Protein AF-A0A6J4QEH7-F1 (afdb_monomer)

Radius of gyration: 19.36 Å; Cα contacts (8 Å, |Δi|>4): 249; chains: 1; bounding box: 68×31×46 Å

Organism: NCBI:txid349277

Nearest PDB structures (foldseek):
  8q30-assembly1_C  TM=4.191E-01  e=1.060E-02  Sulfolobus acidocaldarius
  2vqu-assembly2_B  TM=5.619E-01  e=2.535E-01  Bacteroides thetaiotaomicron
  2vmf-assembly2_B  TM=5.421E-01  e=4.469E-01  Bacteroides thetaiotaomicron VPI-5482
  6fjy-assembly1_A  TM=5.248E-01  e=2.742E+00  Acinetobacter baumannii

pLDDT: mean 84.48, std 19.33, range [35.94, 98.12]

Foldseek 3Di:
DDDDDDDDDPDPPVPPPPVPQDKDWDWDQPDVFTKIKIFHQHPAKKWFAWKAKQPPTDPCPTAGQGDIAGHGDMDMETEDCNGDPNYSYNHRRFPVPVAFSIFMWIQMPVGIDTDGD

Structure (mmCIF, N/CA/C/O backbone):
data_AF-A0A6J4QEH7-F1
#
_entry.id   AF-A0A6J4QEH7-F1
#
loop_
_atom_site.group_PDB
_atom_site.id
_atom_site.type_symbol
_atom_site.label_atom_id
_atom_site.label_alt_id
_atom_site.label_comp_id
_atom_site.label_asym_id
_atom_site.label_entity_id
_atom_site.label_seq_id
_atom_site.pdbx_PDB_ins_code
_atom_site.Cartn_x
_atom_site.Cartn_y
_atom_site.Cartn_z
_atom_site.occupancy
_atom_site.B_iso_or_equiv
_atom_site.auth_seq_id
_atom_site.auth_comp_id
_atom_site.auth_asym_id
_atom_site.auth_atom_id
_atom_site.pdbx_PDB_model_num
ATOM 1 N N . MET A 1 1 ? -54.289 4.021 -31.564 1.00 37.75 1 MET A N 1
ATOM 2 C CA . MET A 1 1 ? -52.82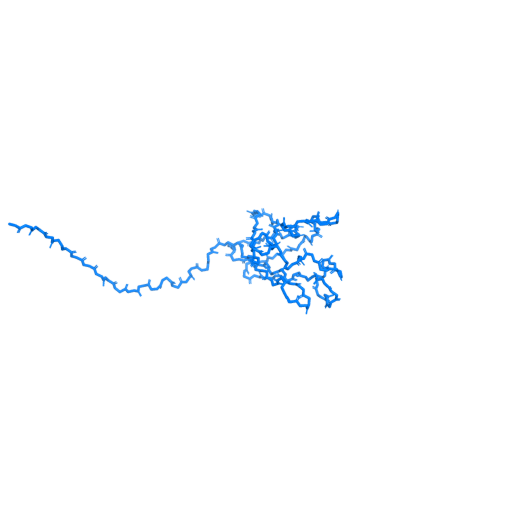2 3.926 -31.699 1.00 37.75 1 MET A CA 1
ATOM 3 C C . MET A 1 1 ? -52.185 4.554 -30.469 1.00 37.75 1 MET A C 1
ATOM 5 O O . MET A 1 1 ? -52.538 5.677 -30.158 1.00 37.75 1 MET A O 1
ATOM 9 N N . LEU A 1 2 ? -51.320 3.774 -29.811 1.00 41.72 2 LEU A N 1
ATOM 10 C CA . LEU A 1 2 ? -50.258 4.107 -28.845 1.00 41.72 2 LEU A CA 1
ATOM 11 C C . LEU A 1 2 ? -50.535 4.997 -27.611 1.00 41.72 2 LEU A C 1
ATOM 13 O O . LEU A 1 2 ? -50.874 6.169 -27.704 1.00 41.72 2 LEU A O 1
ATOM 17 N N . ALA A 1 3 ? -50.250 4.406 -26.447 1.00 39.44 3 ALA A N 1
ATOM 18 C CA . ALA A 1 3 ? -50.010 5.050 -25.157 1.00 39.44 3 ALA A CA 1
ATOM 19 C C . ALA A 1 3 ? -48.56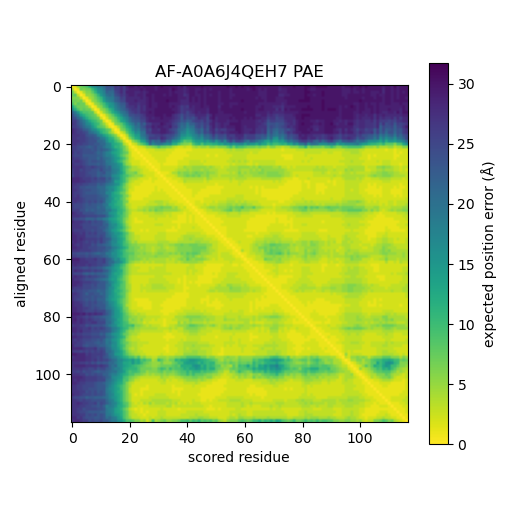6 5.592 -25.037 1.00 39.44 3 ALA A C 1
ATOM 21 O O . ALA A 1 3 ? -47.701 5.123 -25.770 1.00 39.44 3 ALA A O 1
ATOM 22 N N . LEU A 1 4 ? -48.326 6.510 -24.083 1.00 41.50 4 LEU A N 1
ATOM 23 C CA . LEU A 1 4 ? -47.217 6.571 -23.091 1.00 41.50 4 LEU A CA 1
ATOM 24 C C . LEU A 1 4 ? -47.404 7.880 -22.268 1.00 41.50 4 LEU A C 1
ATOM 26 O O . LEU A 1 4 ? -47.425 8.959 -22.846 1.00 41.50 4 LEU A O 1
ATOM 30 N N . ALA A 1 5 ? -47.818 7.849 -20.990 1.00 42.31 5 ALA A N 1
ATOM 31 C CA . ALA A 1 5 ? -47.003 7.664 -19.767 1.00 42.31 5 ALA A CA 1
ATOM 32 C C . ALA A 1 5 ? -45.923 8.769 -19.600 1.00 42.31 5 ALA A C 1
ATOM 34 O O . ALA A 1 5 ? -45.034 8.868 -20.431 1.00 42.31 5 ALA A O 1
ATOM 35 N N . LEU A 1 6 ? -46.059 9.747 -18.688 1.00 39.88 6 LEU A N 1
ATOM 36 C CA . LEU A 1 6 ? -45.865 9.753 -17.216 1.00 39.88 6 LEU A CA 1
ATOM 37 C C . LEU A 1 6 ? -44.502 10.361 -16.791 1.00 39.88 6 LEU A C 1
ATOM 39 O O . LEU A 1 6 ? -43.446 9.817 -17.078 1.00 39.88 6 LEU A O 1
ATOM 43 N N . THR A 1 7 ? -44.603 11.439 -16.000 1.00 43.81 7 THR A N 1
ATOM 44 C CA . THR A 1 7 ? -43.843 11.765 -14.768 1.00 43.81 7 THR A CA 1
ATOM 45 C C . THR A 1 7 ? -42.321 11.983 -14.747 1.00 43.81 7 THR A C 1
ATOM 47 O O . THR A 1 7 ? -41.530 11.096 -15.034 1.00 43.81 7 THR A O 1
ATOM 50 N N . SER A 1 8 ? -41.992 13.110 -14.099 1.00 46.81 8 SER A N 1
ATOM 51 C CA . SER A 1 8 ? -40.948 13.295 -13.075 1.00 46.81 8 SER A CA 1
ATOM 52 C C . SER A 1 8 ? -39.484 13.414 -13.499 1.00 46.81 8 SER A C 1
ATOM 54 O O . SER A 1 8 ? -38.844 12.470 -13.940 1.00 46.81 8 SER A O 1
ATOM 56 N N . GLY A 1 9 ? -38.912 14.569 -13.158 1.00 40.75 9 GLY A N 1
ATOM 57 C CA . GLY A 1 9 ? -37.474 14.798 -13.066 1.00 40.75 9 GLY A CA 1
ATOM 58 C C . GLY A 1 9 ? -37.184 15.858 -12.011 1.00 40.75 9 GLY A C 1
ATOM 59 O O . GLY A 1 9 ? -36.870 16.994 -12.343 1.00 40.75 9 GLY A O 1
ATOM 60 N N . MET A 1 10 ? -37.382 15.494 -10.740 1.00 42.12 10 MET A N 1
ATOM 61 C CA . MET A 1 10 ? -36.990 16.274 -9.564 1.00 42.12 10 MET A CA 1
ATOM 62 C C . MET A 1 10 ? -35.503 16.637 -9.616 1.00 42.12 10 MET A C 1
ATOM 64 O O . MET A 1 10 ? -34.702 15.925 -10.219 1.00 42.12 10 MET A O 1
ATOM 68 N N . GLY A 1 11 ? -35.172 17.748 -8.951 1.00 38.16 11 GLY A N 1
ATOM 69 C CA . GLY A 1 11 ? -33.838 18.321 -8.852 1.00 38.16 11 GLY A CA 1
ATOM 70 C C . GLY A 1 11 ? -32.735 17.279 -8.726 1.00 38.16 11 GLY A C 1
ATOM 71 O O . GLY A 1 11 ? -32.819 16.352 -7.919 1.00 38.16 11 GLY A O 1
ATOM 72 N N . GLY A 1 12 ? -31.689 17.480 -9.527 1.00 35.94 12 GLY A N 1
ATOM 73 C CA . GLY A 1 12 ? -30.423 16.784 -9.401 1.00 35.94 12 GLY A CA 1
ATOM 74 C C . GLY A 1 12 ? -29.825 17.082 -8.036 1.00 35.94 12 GLY A C 1
ATOM 75 O O . GLY A 1 12 ? -29.010 17.987 -7.875 1.00 35.94 12 GLY A O 1
ATOM 76 N N . ILE A 1 13 ? -30.237 16.301 -7.043 1.00 42.53 13 ILE A N 1
ATOM 77 C CA . ILE A 1 13 ? -29.464 16.062 -5.842 1.00 42.53 13 ILE A CA 1
ATOM 78 C C . ILE A 1 13 ? -28.248 15.319 -6.377 1.00 42.53 13 ILE A C 1
ATOM 80 O O . ILE A 1 13 ? -28.243 14.095 -6.462 1.00 42.53 13 ILE A O 1
ATOM 84 N N . SER A 1 14 ? -27.239 16.067 -6.829 1.00 46.81 14 SER A N 1
ATOM 85 C CA . SER A 1 14 ? -25.893 15.531 -6.922 1.00 46.81 14 SER A CA 1
ATOM 86 C C . SER A 1 14 ? -25.674 14.926 -5.544 1.00 46.81 14 SER A C 1
ATOM 88 O O . SER A 1 14 ? -25.724 15.689 -4.568 1.00 46.81 14 SER A O 1
ATO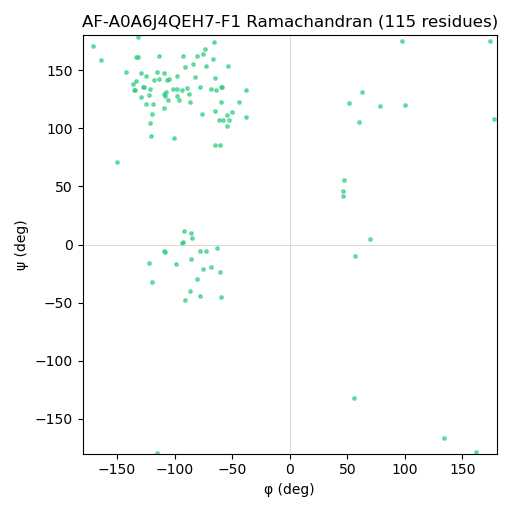M 90 N N . PRO A 1 15 ? -25.527 13.598 -5.395 1.00 44.31 15 PRO A N 1
ATOM 91 C CA . PRO A 1 15 ? -25.029 13.107 -4.139 1.00 44.31 15 PRO A CA 1
ATOM 92 C C . PRO A 1 15 ? -23.683 13.812 -4.012 1.00 44.31 15 PRO A C 1
ATOM 94 O O . PRO A 1 15 ? -22.739 13.509 -4.742 1.00 44.31 15 PRO A O 1
ATOM 97 N N . ARG A 1 16 ? -23.593 14.805 -3.111 1.00 46.31 16 ARG A N 1
ATOM 98 C CA . ARG A 1 16 ? -22.325 15.041 -2.428 1.00 46.31 16 ARG A CA 1
ATOM 99 C C . ARG A 1 16 ? -21.898 13.632 -2.067 1.00 46.31 16 ARG A C 1
ATOM 101 O O . ARG A 1 16 ? -22.747 12.942 -1.490 1.00 46.31 16 ARG A O 1
ATOM 108 N N . PRO A 1 17 ? -20.718 13.155 -2.486 1.00 45.31 17 PRO A N 1
ATOM 109 C CA . PRO A 1 17 ? -20.280 11.863 -2.028 1.00 45.31 17 PRO A CA 1
ATOM 110 C C . PRO A 1 17 ? -20.394 11.956 -0.512 1.00 45.31 17 PRO A C 1
ATOM 112 O O . PRO A 1 17 ? -19.665 12.712 0.124 1.00 45.31 17 PRO A O 1
ATOM 115 N N . ALA A 1 18 ? -21.392 11.283 0.062 1.00 46.88 18 ALA A N 1
ATOM 116 C CA . ALA A 1 18 ? -21.263 10.794 1.404 1.00 46.88 18 ALA A CA 1
ATOM 117 C C . ALA A 1 18 ? -19.983 9.990 1.264 1.00 46.88 18 ALA A C 1
ATOM 119 O O . ALA A 1 18 ? -20.005 8.992 0.541 1.00 46.88 18 ALA A O 1
ATOM 120 N N . GLU A 1 19 ? -18.860 10.554 1.729 1.00 51.00 19 GLU A N 1
ATOM 121 C CA . GLU A 1 19 ? -17.553 9.911 1.713 1.00 51.00 19 GLU A CA 1
ATOM 122 C C . GLU A 1 19 ? -17.831 8.458 2.026 1.00 51.00 19 GLU A C 1
ATOM 124 O O . GLU A 1 19 ? -18.363 8.173 3.102 1.00 51.00 19 GLU A O 1
ATOM 129 N N . ALA A 1 20 ? -17.671 7.582 1.031 1.00 53.53 20 ALA A N 1
ATOM 130 C CA . ALA A 1 20 ? -18.143 6.219 1.162 1.00 53.53 20 ALA A CA 1
ATOM 131 C C . ALA A 1 20 ? -17.495 5.678 2.434 1.00 53.53 20 ALA A C 1
ATOM 133 O O . ALA A 1 20 ? -16.265 5.601 2.506 1.00 53.53 20 ALA A O 1
ATOM 134 N N . ALA A 1 21 ? -18.304 5.436 3.471 1.00 70.56 21 ALA A N 1
ATOM 135 C CA . ALA A 1 21 ? -17.788 5.107 4.786 1.00 70.56 21 ALA A CA 1
ATOM 136 C C . ALA A 1 21 ? -16.994 3.806 4.635 1.00 70.56 21 ALA A C 1
ATOM 138 O O . ALA A 1 21 ? -17.563 2.751 4.363 1.00 70.56 21 ALA A O 1
ATOM 139 N N . GLY A 1 22 ? -15.666 3.890 4.697 1.00 86.62 22 GLY A N 1
ATOM 140 C CA . GLY A 1 22 ? -14.835 2.844 4.112 1.00 86.62 22 GLY A CA 1
ATOM 141 C C . GLY A 1 22 ? -13.348 3.156 4.133 1.00 86.62 22 GLY A C 1
ATOM 142 O O . GLY A 1 22 ? -12.914 4.223 4.556 1.00 86.62 22 GLY A O 1
ATOM 143 N N . VAL A 1 23 ? -12.541 2.193 3.701 1.00 93.50 23 VAL A N 1
ATOM 144 C CA . VAL A 1 23 ? -11.110 2.416 3.480 1.00 93.50 23 VAL A CA 1
ATOM 145 C C . VAL A 1 23 ? -10.917 2.718 2.007 1.00 93.50 23 VAL A C 1
ATOM 147 O O . VAL A 1 23 ? -11.306 1.910 1.166 1.00 93.50 23 VAL A O 1
ATOM 150 N N . ASN A 1 24 ? -10.306 3.857 1.708 1.00 95.19 24 ASN A N 1
ATOM 151 C CA . ASN A 1 24 ? -9.932 4.213 0.350 1.00 95.19 24 ASN A CA 1
ATOM 152 C C . ASN A 1 24 ? -8.452 3.885 0.131 1.00 95.19 24 ASN A C 1
ATOM 154 O O . ASN A 1 24 ? -7.610 4.182 0.983 1.00 95.19 24 ASN A O 1
ATOM 158 N N . VAL A 1 25 ? -8.137 3.248 -0.992 1.00 95.19 25 VAL A N 1
ATOM 159 C CA . VAL A 1 25 ? -6.763 2.957 -1.407 1.00 95.19 25 VAL A CA 1
ATOM 160 C C . VAL A 1 25 ? -6.555 3.604 -2.761 1.00 95.19 25 VAL A C 1
ATOM 162 O O . VAL A 1 25 ? -7.414 3.492 -3.626 1.00 95.19 25 VAL A O 1
ATOM 165 N N . SER A 1 26 ? -5.435 4.297 -2.921 1.00 95.25 26 SER A N 1
ATOM 166 C CA . SER A 1 26 ? -5.077 4.950 -4.177 1.00 95.25 26 SER A CA 1
ATOM 167 C C . SER A 1 26 ? -3.615 4.689 -4.501 1.00 95.25 26 SER A C 1
ATOM 169 O O . SER A 1 26 ? -2.758 4.852 -3.625 1.00 95.25 26 SER A O 1
ATOM 171 N N . VAL A 1 27 ? -3.321 4.300 -5.738 1.00 93.75 27 VAL A N 1
ATOM 172 C CA . VAL A 1 27 ? -1.955 4.026 -6.200 1.00 93.75 27 VAL A CA 1
ATOM 173 C C . VAL A 1 27 ? -1.475 5.023 -7.248 1.00 93.75 27 VAL A C 1
ATOM 175 O O . VAL A 1 27 ? -2.217 5.448 -8.126 1.00 93.75 27 VAL A O 1
ATOM 178 N N . ALA A 1 28 ? -0.196 5.380 -7.165 1.00 93.81 28 ALA A N 1
ATOM 179 C CA . ALA A 1 28 ? 0.534 6.081 -8.211 1.00 93.81 28 ALA A CA 1
ATOM 180 C C . ALA A 1 28 ? 1.721 5.205 -8.623 1.00 93.81 28 ALA A C 1
ATOM 182 O O . ALA A 1 28 ? 2.775 5.226 -7.990 1.00 93.81 28 ALA A O 1
ATOM 183 N N . CYS A 1 29 ? 1.507 4.393 -9.657 1.00 90.62 29 CYS A N 1
ATOM 184 C CA . CYS A 1 29 ? 2.458 3.363 -10.092 1.00 90.62 29 CYS A CA 1
ATOM 185 C C . CYS A 1 29 ? 3.591 3.933 -10.955 1.00 90.62 29 CYS A C 1
ATOM 187 O O . CYS A 1 29 ? 4.717 3.459 -10.917 1.00 90.62 29 CYS A O 1
ATOM 189 N N . LYS A 1 30 ? 3.298 5.016 -11.685 1.00 89.88 30 LYS A N 1
ATOM 190 C CA . LYS A 1 30 ? 4.239 5.682 -12.599 1.00 89.88 30 LYS A CA 1
ATOM 191 C C . LYS A 1 30 ? 5.009 6.839 -11.957 1.00 89.88 30 LYS A C 1
ATOM 193 O O . LYS A 1 30 ? 5.745 7.536 -12.651 1.00 89.88 30 LYS A O 1
ATOM 198 N N . SER A 1 31 ? 4.793 7.115 -10.670 1.00 90.44 31 SER A N 1
ATOM 199 C CA . SER A 1 31 ? 5.545 8.156 -9.965 1.00 90.44 31 SER A CA 1
ATOM 200 C C . SER A 1 31 ? 6.881 7.611 -9.464 1.00 90.44 31 SER A C 1
ATOM 202 O O . SER A 1 31 ? 7.008 6.419 -9.208 1.00 90.44 31 SER A O 1
ATOM 204 N N . ASN A 1 32 ? 7.862 8.494 -9.276 1.00 90.19 32 ASN A N 1
ATOM 205 C CA . ASN A 1 32 ? 9.105 8.173 -8.582 1.00 90.19 32 ASN A CA 1
ATOM 206 C C . ASN A 1 32 ? 9.246 9.092 -7.347 1.00 90.19 32 ASN A C 1
ATOM 208 O O . ASN A 1 32 ? 9.364 10.308 -7.520 1.00 90.19 32 ASN A O 1
ATOM 212 N N . PRO A 1 33 ? 9.161 8.560 -6.114 1.00 95.31 33 PRO A N 1
ATOM 213 C CA . PRO A 1 33 ? 8.838 7.169 -5.791 1.00 95.31 33 PRO A CA 1
ATOM 214 C C . PRO A 1 33 ? 7.397 6.789 -6.156 1.00 95.31 33 PRO A C 1
ATOM 216 O O . PRO A 1 33 ? 6.519 7.649 -6.277 1.00 95.31 33 PRO A O 1
ATOM 219 N N . GLU A 1 34 ? 7.146 5.492 -6.293 1.00 94.94 34 GLU A N 1
ATOM 220 C CA . GLU A 1 34 ? 5.807 4.910 -6.375 1.00 94.94 34 GLU A CA 1
ATOM 221 C C . GLU A 1 34 ? 5.073 5.134 -5.059 1.00 94.94 34 GLU A C 1
ATOM 223 O O . GLU A 1 34 ? 5.675 5.058 -3.983 1.00 94.94 34 GLU A O 1
ATOM 228 N N . LYS A 1 35 ? 3.763 5.387 -5.120 1.00 96.50 35 LYS A N 1
ATOM 229 C CA . LYS A 1 35 ? 2.983 5.715 -3.919 1.00 96.50 35 LYS A CA 1
ATOM 230 C C . LYS A 1 35 ? 1.768 4.826 -3.773 1.00 96.50 35 LYS A C 1
ATOM 232 O O . LYS A 1 35 ? 0.999 4.640 -4.708 1.00 96.50 35 LYS A O 1
ATOM 237 N N . THR A 1 36 ? 1.557 4.345 -2.553 1.00 96.94 36 THR A N 1
ATOM 238 C CA . THR A 1 36 ? 0.326 3.668 -2.133 1.00 96.94 36 THR A CA 1
ATOM 239 C C . THR A 1 36 ? -0.274 4.432 -0.971 1.00 96.94 36 THR A C 1
ATOM 241 O O . THR A 1 36 ? 0.232 4.368 0.152 1.00 96.94 36 THR A O 1
ATOM 244 N N . ARG A 1 37 ? -1.347 5.176 -1.230 1.00 97.31 37 ARG A N 1
ATOM 245 C CA . ARG A 1 37 ? -2.073 5.928 -0.210 1.00 97.31 37 ARG A CA 1
ATOM 246 C C . ARG A 1 37 ? -3.224 5.091 0.327 1.00 97.31 37 ARG A C 1
ATOM 248 O O . ARG A 1 37 ? -3.992 4.517 -0.435 1.00 97.31 37 ARG A O 1
ATOM 255 N N . VAL A 1 38 ? -3.347 5.042 1.646 1.00 97.12 38 VAL A N 1
ATOM 256 C CA . VAL A 1 38 ? -4.458 4.413 2.360 1.00 97.12 38 VAL A CA 1
ATOM 257 C C . VAL A 1 38 ? -5.100 5.462 3.241 1.00 97.12 38 VAL A C 1
ATOM 259 O O . VAL A 1 38 ? -4.421 6.123 4.025 1.00 97.12 38 VAL A O 1
ATOM 262 N N . GLU A 1 39 ? -6.408 5.594 3.133 1.00 96.75 39 GLU A N 1
ATOM 263 C CA . GLU A 1 39 ? -7.201 6.567 3.862 1.00 96.75 39 GLU A CA 1
ATOM 264 C C . GLU A 1 39 ? -8.343 5.876 4.596 1.00 96.75 39 GLU A C 1
ATOM 266 O O . GLU A 1 39 ? -9.005 4.978 4.072 1.00 96.75 39 GLU A O 1
ATOM 271 N N . ASN A 1 40 ? -8.539 6.271 5.849 1.00 95.81 40 ASN A N 1
ATOM 272 C CA . ASN A 1 40 ? -9.567 5.719 6.707 1.00 95.81 40 ASN A CA 1
ATOM 273 C C . ASN A 1 40 ? -10.785 6.648 6.775 1.00 95.81 40 ASN A C 1
ATOM 275 O O . ASN A 1 40 ? -10.878 7.480 7.676 1.00 95.81 40 ASN A O 1
ATOM 279 N N . ASN A 1 41 ? -11.751 6.429 5.889 1.00 93.00 41 ASN A N 1
ATOM 280 C CA . ASN A 1 41 ? -13.056 7.098 5.911 1.00 93.00 41 ASN A CA 1
ATOM 281 C C . ASN A 1 41 ? -14.100 6.294 6.707 1.00 93.00 41 ASN A C 1
ATOM 283 O O . ASN A 1 41 ? -15.294 6.568 6.634 1.00 93.00 41 ASN A O 1
ATOM 287 N N . THR A 1 42 ? -13.684 5.267 7.460 1.00 90.06 42 THR A N 1
ATOM 288 C CA . THR A 1 42 ? -14.598 4.529 8.340 1.00 90.06 42 THR A CA 1
ATOM 289 C C . THR A 1 42 ? -14.916 5.338 9.599 1.00 90.06 42 THR A C 1
ATOM 291 O O . THR A 1 42 ? -14.194 6.259 9.984 1.00 90.06 42 THR A O 1
ATOM 294 N N . ASN A 1 43 ? -15.972 4.939 10.308 1.00 90.00 43 ASN A N 1
ATOM 295 C CA . ASN A 1 43 ? -16.360 5.564 11.575 1.00 90.00 43 ASN A CA 1
ATOM 296 C C . ASN A 1 43 ? -15.424 5.220 12.752 1.00 90.00 43 ASN A C 1
ATOM 298 O O . ASN A 1 43 ? -15.600 5.760 13.842 1.00 90.00 43 ASN A O 1
ATOM 302 N N . GLY A 1 44 ? -14.442 4.331 12.561 1.00 91.00 44 GLY A N 1
ATOM 303 C CA . GLY A 1 44 ? -13.560 3.835 13.617 1.00 91.00 44 GLY A CA 1
ATOM 304 C C . GLY A 1 44 ? -12.083 3.874 13.238 1.00 91.00 44 GLY A C 1
ATOM 305 O O . GLY A 1 44 ? -11.702 4.261 12.139 1.00 91.00 44 GLY A O 1
ATOM 306 N N . ARG A 1 45 ? -11.217 3.462 14.167 1.00 95.75 45 ARG A N 1
ATOM 307 C CA . ARG A 1 45 ? -9.781 3.301 13.899 1.00 95.75 45 ARG A CA 1
ATOM 308 C C . ARG A 1 45 ? -9.533 2.003 13.133 1.00 95.75 45 ARG A C 1
ATOM 310 O O . ARG A 1 45 ? -10.011 0.948 13.545 1.00 95.75 45 ARG A O 1
ATOM 317 N N . ILE A 1 46 ? -8.692 2.057 12.106 1.00 97.00 46 ILE A N 1
ATOM 318 C CA . ILE A 1 46 ? -8.218 0.868 11.390 1.00 97.00 46 ILE A CA 1
ATOM 319 C C . ILE A 1 46 ? -6.719 0.658 11.603 1.00 97.00 46 ILE A C 1
ATOM 321 O O . ILE A 1 46 ? -5.983 1.561 12.000 1.00 97.00 46 ILE A O 1
ATOM 325 N N . THR A 1 47 ? -6.250 -0.555 11.326 1.00 97.81 47 THR A N 1
ATOM 326 C CA . THR A 1 47 ? -4.818 -0.861 11.223 1.00 97.81 47 THR A CA 1
ATOM 327 C C . THR A 1 47 ? -4.512 -1.361 9.823 1.00 97.81 47 THR A C 1
ATOM 329 O O . THR A 1 47 ? -5.059 -2.382 9.414 1.00 97.81 47 THR A O 1
ATOM 332 N N . VAL A 1 48 ? -3.627 -0.682 9.101 1.00 97.50 48 VAL A N 1
ATOM 333 C CA . VAL A 1 48 ? -3.031 -1.175 7.859 1.00 97.50 48 VAL A CA 1
ATOM 334 C C . VAL A 1 48 ? -1.977 -2.210 8.231 1.00 97.50 48 VAL A C 1
ATOM 336 O O . VAL A 1 48 ? -0.978 -1.888 8.864 1.00 97.50 48 VAL A O 1
ATOM 339 N N . LYS A 1 49 ? -2.219 -3.474 7.893 1.00 97.69 49 LYS A N 1
ATOM 340 C CA . LYS A 1 49 ? -1.367 -4.606 8.280 1.00 97.69 49 LYS A CA 1
ATOM 341 C C . LYS A 1 49 ? -0.294 -4.872 7.234 1.00 97.69 49 LYS A C 1
ATOM 343 O O . LYS A 1 49 ? 0.868 -5.057 7.591 1.00 97.69 49 LYS A O 1
ATOM 348 N N . LYS A 1 50 ? -0.691 -4.921 5.958 1.00 97.56 50 LYS A N 1
ATOM 349 C CA . LYS A 1 50 ? 0.194 -5.294 4.849 1.00 97.56 50 LYS A CA 1
ATOM 350 C C . LYS A 1 50 ? -0.080 -4.482 3.587 1.00 97.56 50 LYS A C 1
ATOM 352 O O . LYS A 1 50 ? -1.240 -4.158 3.330 1.00 97.56 50 LYS A O 1
ATOM 357 N N . VAL A 1 51 ? 0.965 -4.240 2.803 1.00 96.56 51 VAL A N 1
ATOM 358 C CA . VAL A 1 51 ? 0.922 -3.595 1.481 1.00 96.56 51 VAL A CA 1
ATOM 359 C C . VAL A 1 51 ? 1.774 -4.419 0.519 1.00 96.56 51 VAL A C 1
ATOM 361 O O . VAL A 1 51 ? 2.816 -4.925 0.920 1.00 96.56 51 VAL A O 1
ATOM 364 N N . GLY A 1 52 ? 1.336 -4.588 -0.721 1.00 95.75 52 GLY A N 1
ATOM 365 C CA . GLY A 1 52 ? 2.136 -5.211 -1.775 1.00 95.75 52 GLY A CA 1
ATOM 366 C C . GLY A 1 52 ? 1.463 -5.073 -3.132 1.00 95.75 52 GLY A C 1
ATOM 367 O O . GLY A 1 52 ? 0.304 -4.659 -3.205 1.00 95.75 52 GLY A O 1
ATOM 368 N N . SER A 1 53 ? 2.178 -5.436 -4.182 1.00 94.56 53 SER A N 1
ATOM 369 C CA . SER A 1 53 ? 1.704 -5.447 -5.559 1.00 94.56 53 SER A CA 1
ATOM 370 C C . SER A 1 53 ? 0.709 -6.586 -5.829 1.00 94.56 53 SER A C 1
ATOM 372 O O . SER A 1 53 ? 0.659 -7.610 -5.137 1.00 94.56 53 SER A O 1
ATOM 374 N N . ILE A 1 54 ? -0.166 -6.384 -6.818 1.00 93.56 54 ILE A N 1
ATOM 375 C CA . ILE A 1 54 ? -1.115 -7.406 -7.295 1.00 93.56 54 ILE A CA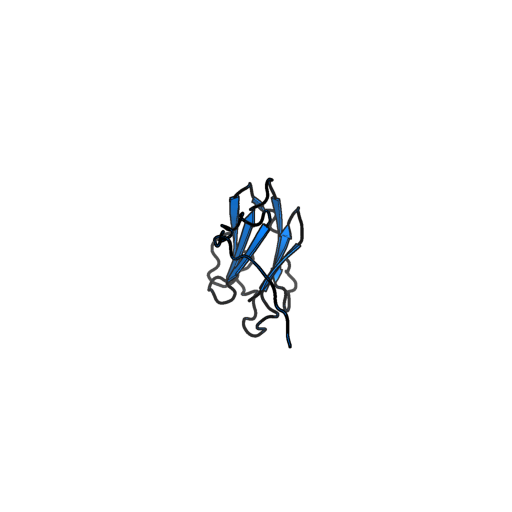 1
ATOM 376 C C . ILE A 1 54 ? -0.464 -8.287 -8.363 1.00 93.56 54 ILE A C 1
ATOM 378 O O . ILE A 1 54 ? -0.707 -9.495 -8.398 1.00 93.56 54 ILE A O 1
ATOM 382 N N . HIS A 1 55 ? 0.322 -7.675 -9.249 1.00 91.38 55 HIS A N 1
ATOM 383 C CA . HIS A 1 55 ? 0.985 -8.347 -10.355 1.00 91.38 55 HIS A CA 1
ATOM 384 C C . HIS A 1 55 ? 2.425 -8.673 -9.980 1.00 91.38 55 HIS A C 1
ATOM 386 O O . HIS A 1 55 ? 3.148 -7.786 -9.551 1.00 91.38 55 HIS A O 1
ATOM 392 N N . GLN A 1 56 ? 2.809 -9.941 -10.152 1.00 87.69 56 GLN A N 1
ATOM 393 C CA . GLN A 1 56 ? 4.176 -10.430 -9.935 1.00 87.69 56 GLN A CA 1
ATOM 394 C C . GLN A 1 56 ? 4.817 -9.953 -8.613 1.00 87.69 56 GLN A C 1
ATOM 396 O O . GLN A 1 56 ? 5.913 -9.390 -8.625 1.00 87.69 56 GLN A O 1
ATOM 401 N N . PRO A 1 57 ? 4.165 -10.201 -7.458 1.00 89.75 57 PRO A N 1
ATOM 402 C CA . PRO A 1 57 ? 4.737 -9.829 -6.175 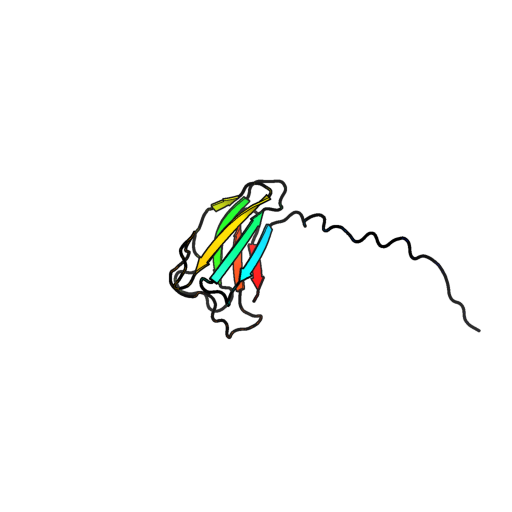1.00 89.75 57 PRO A CA 1
ATOM 403 C C . PRO A 1 57 ? 6.084 -10.512 -5.973 1.00 89.75 57 PRO A C 1
ATOM 405 O O . PRO A 1 57 ? 6.250 -11.710 -6.225 1.00 89.75 57 PRO A O 1
ATOM 408 N N . ARG A 1 58 ? 7.048 -9.737 -5.490 1.00 86.56 58 ARG A N 1
ATOM 409 C CA . ARG A 1 58 ? 8.398 -10.228 -5.211 1.00 86.56 58 ARG A CA 1
ATOM 410 C C . ARG A 1 58 ? 8.417 -11.109 -3.963 1.00 86.56 58 ARG A C 1
ATOM 412 O O . ARG A 1 58 ? 7.470 -11.144 -3.182 1.00 86.56 58 ARG A O 1
ATOM 419 N N . SER A 1 59 ? 9.528 -11.809 -3.730 1.00 89.56 59 SER A N 1
ATOM 420 C CA . SER A 1 59 ? 9.669 -12.743 -2.598 1.00 89.56 59 SER A CA 1
ATOM 421 C C . SER A 1 59 ? 9.511 -12.090 -1.217 1.00 89.56 59 SER A C 1
ATOM 423 O O . SER A 1 59 ? 9.164 -12.765 -0.250 1.00 89.56 59 SER A O 1
ATOM 425 N N . ASN A 1 60 ? 9.751 -10.782 -1.116 1.00 88.62 60 ASN A N 1
ATOM 426 C CA . ASN A 1 60 ? 9.576 -9.986 0.097 1.00 88.62 60 ASN A CA 1
ATOM 427 C C . ASN A 1 60 ? 8.193 -9.316 0.207 1.00 88.62 60 ASN A C 1
ATOM 429 O O . ASN A 1 60 ? 7.935 -8.616 1.190 1.00 88.62 60 ASN A O 1
ATOM 433 N N . GLU A 1 61 ? 7.296 -9.540 -0.756 1.00 92.38 61 GLU A N 1
ATOM 434 C CA . GLU A 1 61 ? 5.929 -9.032 -0.744 1.00 92.38 61 GLU A CA 1
ATOM 435 C C . GLU A 1 61 ? 4.923 -10.082 -0.242 1.00 92.38 61 GLU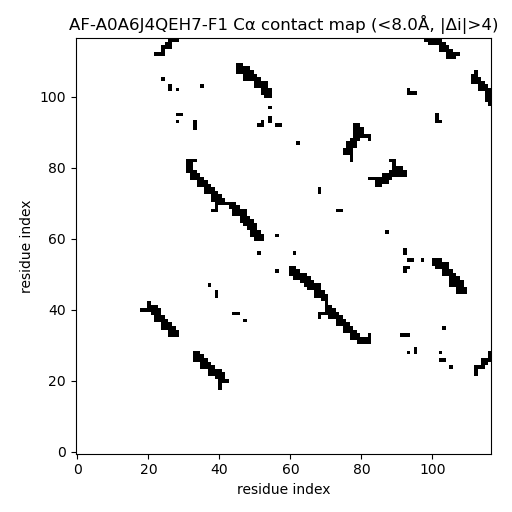 A C 1
ATOM 437 O O . GLU A 1 61 ? 5.053 -11.274 -0.522 1.00 92.38 61 GLU A O 1
ATOM 442 N N . PRO A 1 62 ? 3.870 -9.669 0.491 1.00 95.38 62 PRO A N 1
ATOM 443 C CA . PRO A 1 62 ? 3.554 -8.295 0.885 1.00 95.38 62 PRO A CA 1
ATOM 444 C C . PRO A 1 62 ? 4.336 -7.821 2.126 1.00 95.38 62 PRO A C 1
ATOM 446 O O . PRO A 1 62 ? 4.504 -8.555 3.105 1.00 95.38 62 PRO A O 1
ATOM 449 N N . PHE A 1 63 ? 4.699 -6.541 2.135 1.00 96.50 63 PHE A N 1
ATOM 450 C CA . PHE A 1 63 ? 5.378 -5.860 3.235 1.00 96.50 63 PHE A CA 1
ATOM 451 C C . PHE A 1 63 ? 4.465 -5.723 4.456 1.00 96.50 63 PHE A C 1
ATOM 453 O O . PHE A 1 63 ? 3.305 -5.317 4.346 1.00 96.50 63 PHE A O 1
ATOM 460 N N . ARG A 1 64 ? 4.982 -6.032 5.649 1.00 96.69 64 ARG A N 1
ATOM 461 C CA . ARG A 1 64 ? 4.276 -5.824 6.925 1.00 96.69 64 ARG A CA 1
ATOM 462 C C . ARG A 1 64 ? 4.533 -4.400 7.423 1.00 96.69 64 ARG A C 1
ATOM 464 O O . ARG A 1 64 ? 5.681 -4.051 7.655 1.00 96.69 64 ARG A O 1
ATOM 471 N N . VAL A 1 65 ? 3.473 -3.614 7.635 1.00 96.62 65 VAL A N 1
ATOM 472 C CA . VAL A 1 65 ? 3.587 -2.181 7.999 1.00 96.62 65 VAL A CA 1
ATOM 473 C C . VAL A 1 65 ? 2.951 -1.815 9.347 1.00 96.62 65 VAL A C 1
ATOM 475 O O . VAL A 1 65 ? 3.453 -0.934 10.030 1.00 96.62 65 VAL A O 1
ATOM 478 N N . ASN A 1 66 ? 1.871 -2.492 9.758 1.00 97.19 66 ASN A N 1
ATOM 479 C CA . ASN A 1 66 ? 1.180 -2.308 11.051 1.00 97.19 66 ASN A CA 1
ATOM 480 C C . ASN A 1 66 ? 0.903 -0.842 11.471 1.00 97.19 66 ASN A C 1
ATOM 482 O O . ASN A 1 66 ? 1.022 -0.484 12.643 1.00 97.19 66 ASN A O 1
ATOM 486 N N . VAL A 1 67 ? 0.483 0.006 10.529 1.00 97.38 67 VAL A N 1
ATOM 487 C CA . VAL A 1 67 ? 0.189 1.428 10.779 1.00 97.38 67 VAL A CA 1
ATOM 488 C C . VAL A 1 67 ? -1.254 1.604 11.241 1.00 97.38 67 VAL A C 1
ATOM 490 O O . VAL A 1 67 ? -2.185 1.131 10.592 1.00 97.38 67 VAL A O 1
ATOM 493 N N . ARG A 1 68 ? -1.465 2.320 12.347 1.00 97.19 68 ARG A N 1
ATOM 494 C CA . ARG A 1 68 ? -2.804 2.676 12.841 1.00 97.19 68 ARG A CA 1
ATOM 495 C C . ARG A 1 68 ? -3.258 4.002 12.239 1.00 97.19 68 ARG A C 1
ATOM 497 O O . ARG A 1 68 ? -2.492 4.958 12.244 1.00 97.19 68 ARG A O 1
ATOM 504 N N . LEU A 1 69 ? -4.506 4.056 11.781 1.00 96.75 69 LEU A N 1
ATOM 505 C CA . LEU A 1 69 ? -5.142 5.265 11.254 1.00 96.75 69 LEU A CA 1
ATOM 506 C C . LEU A 1 69 ? -6.442 5.520 12.009 1.00 96.75 69 LEU A C 1
ATOM 508 O O . LEU A 1 69 ? -7.339 4.674 12.006 1.00 96.75 69 LEU A O 1
ATOM 512 N N . GLY A 1 70 ? -6.547 6.677 12.654 1.00 95.19 70 GLY A N 1
ATOM 513 C CA . GLY A 1 70 ? -7.812 7.213 13.150 1.00 95.19 70 GLY A CA 1
ATOM 514 C C . GLY A 1 70 ? -8.765 7.571 12.007 1.00 95.19 70 GLY A C 1
ATOM 515 O O . GLY A 1 70 ? -8.406 7.476 10.833 1.00 95.19 70 GLY A O 1
ATOM 516 N N . ARG A 1 71 ? -9.995 7.956 12.349 1.00 93.62 71 ARG A N 1
ATOM 517 C CA . ARG A 1 71 ? -10.984 8.432 11.372 1.00 93.62 71 ARG A CA 1
ATOM 518 C C . ARG A 1 71 ? -10.453 9.670 10.639 1.00 93.62 71 ARG A C 1
ATOM 520 O O . ARG A 1 71 ? -9.889 10.554 11.278 1.00 93.62 71 ARG A O 1
ATOM 527 N N . GLY A 1 72 ? -10.627 9.711 9.320 1.00 92.69 72 GLY A N 1
ATOM 528 C CA . GLY A 1 72 ? -10.167 10.792 8.441 1.00 92.69 72 GLY A CA 1
ATOM 529 C C . GLY A 1 72 ? -8.646 10.865 8.268 1.00 92.69 72 GLY A C 1
ATOM 530 O O . GLY A 1 72 ? -8.140 11.796 7.649 1.00 92.69 72 GLY A O 1
ATOM 531 N N . GLN A 1 73 ? -7.885 9.918 8.829 1.00 96.50 73 GLN A N 1
ATOM 532 C CA . GLN A 1 73 ? -6.432 9.896 8.681 1.00 96.50 73 GLN A CA 1
ATOM 533 C C . GLN A 1 73 ? -6.006 9.079 7.466 1.00 96.50 73 GLN A C 1
ATOM 535 O O . GLN A 1 73 ? -6.653 8.102 7.080 1.00 96.50 73 GLN A O 1
ATOM 540 N N . SER A 1 74 ? -4.849 9.441 6.918 1.00 96.94 74 SER A N 1
ATOM 541 C CA . SER A 1 74 ? -4.237 8.734 5.802 1.00 96.94 74 SER A CA 1
ATOM 542 C C . SER A 1 74 ? -2.757 8.441 6.034 1.00 96.94 74 SER A C 1
ATOM 544 O O . SER A 1 74 ? -2.093 9.022 6.896 1.00 96.94 74 SER A O 1
ATOM 546 N N . VAL A 1 75 ? -2.247 7.485 5.269 1.00 97.94 75 VAL A N 1
ATOM 547 C CA . VAL A 1 75 ? -0.834 7.130 5.167 1.00 97.94 75 VAL A CA 1
ATOM 548 C C . VAL A 1 75 ? -0.488 6.930 3.708 1.00 97.94 75 VAL A C 1
ATOM 550 O O . VAL A 1 75 ? -1.233 6.274 2.989 1.00 97.94 75 VAL A O 1
ATOM 553 N N . THR A 1 76 ? 0.672 7.428 3.305 1.00 98.12 76 THR A N 1
ATOM 554 C CA . THR A 1 76 ? 1.302 7.065 2.039 1.00 98.12 76 THR A CA 1
ATOM 555 C C . THR A 1 76 ? 2.495 6.173 2.335 1.00 98.12 76 THR A C 1
ATOM 557 O O . THR A 1 76 ? 3.283 6.481 3.229 1.00 98.12 76 THR A O 1
ATOM 560 N N . PHE A 1 77 ? 2.584 5.060 1.620 1.00 97.75 77 PHE A N 1
ATOM 561 C CA . PHE A 1 77 ? 3.745 4.183 1.588 1.00 97.75 77 PHE A CA 1
ATOM 562 C C . PHE A 1 77 ? 4.460 4.360 0.259 1.00 97.75 77 PHE A C 1
ATOM 564 O O . PHE A 1 77 ? 3.795 4.490 -0.772 1.00 97.75 77 PHE A O 1
ATOM 571 N N . GLU A 1 78 ? 5.786 4.342 0.297 1.00 97.38 78 GLU A N 1
ATOM 572 C CA . GLU A 1 78 ? 6.612 4.617 -0.874 1.00 97.38 78 GLU A CA 1
ATOM 573 C C . GLU A 1 78 ? 7.470 3.415 -1.264 1.00 97.38 78 GLU A C 1
ATOM 575 O O . GLU A 1 78 ? 8.016 2.718 -0.404 1.00 97.38 78 GLU A O 1
ATOM 580 N N . SER A 1 79 ? 7.608 3.192 -2.565 1.00 95.38 79 SER A N 1
ATOM 581 C CA . SER A 1 79 ? 8.536 2.227 -3.160 1.00 95.38 79 SER A CA 1
ATOM 582 C C . SER A 1 79 ? 9.297 2.864 -4.322 1.00 95.38 79 SER A C 1
ATOM 584 O O . SER A 1 79 ? 8.909 3.910 -4.834 1.00 95.38 79 SER A O 1
ATOM 586 N N . GLY A 1 80 ? 10.425 2.278 -4.714 1.00 94.25 80 GLY A N 1
ATOM 587 C CA . GLY A 1 80 ? 11.303 2.848 -5.738 1.00 94.25 80 GLY A CA 1
ATOM 588 C C . GLY A 1 80 ? 12.492 3.632 -5.182 1.00 94.25 80 GLY A C 1
ATOM 589 O O . GLY A 1 80 ? 12.670 3.788 -3.970 1.00 94.25 80 GLY A O 1
ATOM 590 N N . TYR A 1 81 ? 13.350 4.076 -6.097 1.00 92.88 81 TYR A N 1
ATOM 591 C CA . TYR A 1 81 ? 14.677 4.609 -5.784 1.00 92.88 81 TYR A CA 1
ATOM 592 C C . TYR A 1 81 ? 14.611 5.844 -4.868 1.00 92.88 81 TYR A C 1
ATOM 594 O O . TYR A 1 81 ? 15.286 5.886 -3.832 1.00 92.88 81 TYR A O 1
ATOM 602 N N . ASP A 1 82 ? 13.708 6.781 -5.172 1.00 94.88 82 ASP A N 1
ATOM 603 C CA . ASP A 1 82 ? 13.560 8.040 -4.429 1.00 94.88 82 ASP A CA 1
ATOM 604 C C . ASP A 1 82 ? 12.657 7.936 -3.186 1.00 94.88 82 ASP A C 1
ATOM 606 O O . ASP A 1 82 ? 12.334 8.949 -2.565 1.00 94.88 82 ASP A O 1
ATOM 610 N N . ALA A 1 83 ? 12.264 6.725 -2.772 1.00 95.44 83 ALA A N 1
ATOM 611 C CA . ALA A 1 83 ? 11.370 6.528 -1.630 1.00 95.44 83 ALA A CA 1
ATOM 612 C C . ALA A 1 83 ? 12.020 6.998 -0.324 1.00 95.44 83 ALA A C 1
ATOM 614 O O . ALA A 1 83 ? 12.990 6.399 0.144 1.00 95.44 83 ALA A O 1
ATOM 615 N N . ASN A 1 84 ? 11.470 8.030 0.312 1.00 95.25 84 ASN A N 1
ATOM 616 C CA . ASN A 1 84 ? 12.078 8.684 1.473 1.00 95.25 84 ASN A CA 1
ATOM 617 C C . ASN A 1 84 ? 11.184 8.679 2.721 1.00 95.25 84 ASN A C 1
ATOM 619 O O . ASN A 1 84 ? 11.687 8.885 3.826 1.00 95.25 84 ASN A O 1
ATOM 623 N N . SER A 1 85 ? 9.888 8.407 2.568 1.00 93.75 85 SER A N 1
ATOM 624 C CA . SER A 1 85 ? 8.917 8.434 3.655 1.00 93.75 85 SER A CA 1
ATOM 625 C C . SER A 1 85 ? 8.094 7.155 3.693 1.00 93.75 85 SER A C 1
ATOM 627 O O . SER A 1 85 ? 7.492 6.750 2.703 1.00 93.75 85 SER A O 1
ATOM 629 N N . ARG A 1 86 ? 8.049 6.505 4.867 1.00 94.00 86 ARG A N 1
ATOM 630 C CA . ARG A 1 86 ? 7.347 5.219 5.070 1.00 94.00 86 ARG A CA 1
ATOM 631 C C . ARG A 1 86 ? 7.661 4.215 3.949 1.00 94.00 86 ARG A C 1
ATOM 633 O O . ARG A 1 86 ? 6.770 3.562 3.401 1.00 94.00 86 ARG A O 1
ATOM 640 N N . THR A 1 87 ? 8.952 4.128 3.635 1.00 96.88 87 THR A N 1
ATOM 641 C CA . THR A 1 87 ? 9.528 3.299 2.578 1.00 96.88 87 THR A CA 1
ATOM 642 C C . THR A 1 87 ? 9.223 1.821 2.814 1.00 96.88 87 THR A C 1
ATOM 644 O O . THR A 1 87 ? 9.584 1.263 3.849 1.00 96.88 87 THR A O 1
ATOM 647 N N . LEU A 1 88 ? 8.585 1.178 1.838 1.00 95.50 88 LEU A N 1
ATOM 648 C CA . LEU A 1 88 ? 8.408 -0.275 1.781 1.00 95.50 88 LEU A CA 1
ATOM 649 C C . LEU A 1 88 ? 9.695 -0.947 1.305 1.00 95.50 88 LEU A C 1
ATOM 651 O O . LEU A 1 88 ? 10.131 -1.955 1.856 1.00 95.50 88 LEU A O 1
ATOM 655 N N . THR A 1 89 ? 10.302 -0.368 0.270 1.00 95.38 89 THR A N 1
ATOM 656 C CA . THR A 1 89 ? 11.543 -0.826 -0.354 1.00 95.38 89 THR A CA 1
ATOM 657 C C . THR A 1 89 ? 12.123 0.287 -1.234 1.00 95.38 89 THR A C 1
ATOM 659 O O . THR A 1 89 ? 11.399 1.176 -1.670 1.00 95.38 89 THR A O 1
ATOM 662 N N . ARG A 1 90 ? 13.427 0.228 -1.527 1.00 94.56 90 ARG A N 1
ATOM 663 C CA . ARG A 1 90 ? 14.109 1.114 -2.496 1.00 94.56 90 ARG A CA 1
ATOM 664 C C . ARG A 1 90 ? 14.002 0.630 -3.946 1.00 94.56 90 ARG A C 1
ATOM 666 O O . ARG A 1 90 ? 14.637 1.179 -4.838 1.00 94.56 90 ARG A O 1
ATOM 673 N N . GLN A 1 91 ? 13.239 -0.432 -4.174 1.00 93.06 91 GLN A N 1
ATOM 674 C CA . GLN A 1 91 ? 13.014 -1.017 -5.491 1.00 93.06 91 GLN A CA 1
ATOM 675 C C . GLN A 1 91 ? 11.578 -0.735 -5.933 1.00 93.06 91 GLN A C 1
ATOM 677 O O . GLN A 1 91 ? 10.689 -0.680 -5.086 1.00 93.06 91 GLN A O 1
ATOM 682 N N . TYR A 1 92 ? 11.360 -0.568 -7.234 1.00 92.50 92 TYR A N 1
ATOM 683 C CA . TYR A 1 92 ? 10.017 -0.483 -7.807 1.00 92.50 92 TYR A CA 1
ATOM 684 C C . TYR A 1 92 ? 9.287 -1.818 -7.600 1.00 92.50 92 TYR A C 1
ATOM 686 O O . TYR A 1 92 ? 9.886 -2.886 -7.785 1.00 92.50 92 TYR A O 1
ATOM 694 N N . ILE A 1 93 ? 8.038 -1.758 -7.138 1.00 92.50 93 ILE A N 1
ATOM 695 C CA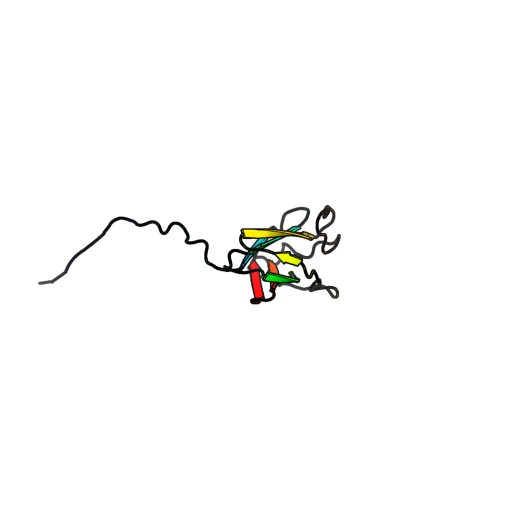 . ILE A 1 93 ? 7.169 -2.931 -6.923 1.00 92.50 93 ILE A CA 1
ATOM 696 C C . ILE A 1 93 ? 6.043 -2.997 -7.958 1.00 92.50 93 ILE A C 1
ATOM 698 O O . ILE A 1 93 ? 5.300 -3.977 -7.989 1.00 92.50 93 ILE A O 1
ATOM 702 N N . TYR A 1 94 ? 5.923 -1.966 -8.792 1.00 91.50 94 TYR A N 1
ATOM 703 C CA . TYR A 1 94 ? 5.002 -1.876 -9.909 1.00 91.50 94 TYR A CA 1
ATOM 704 C C . TYR A 1 94 ? 5.822 -1.984 -11.216 1.00 91.50 94 TYR A C 1
ATOM 706 O O . TYR A 1 94 ? 6.848 -1.330 -11.392 1.00 91.50 94 TYR A O 1
ATOM 714 N N . ASP A 1 95 ? 5.420 -2.904 -12.094 1.00 82.69 95 ASP A N 1
ATOM 715 C CA . ASP A 1 95 ? 6.074 -3.253 -13.367 1.00 82.69 95 ASP A CA 1
ATOM 716 C C . ASP A 1 95 ? 5.846 -2.191 -14.472 1.00 82.69 95 ASP A C 1
ATOM 718 O O . ASP A 1 95 ? 6.594 -2.078 -15.432 1.00 82.69 95 ASP A O 1
ATOM 722 N N . ASN A 1 96 ? 4.812 -1.364 -14.335 1.00 76.94 96 ASN A N 1
ATOM 723 C CA . ASN A 1 96 ? 4.279 -0.349 -15.248 1.00 76.94 96 ASN A CA 1
ATOM 724 C C . ASN A 1 96 ? 3.880 -0.834 -16.659 1.00 76.94 96 ASN A C 1
ATOM 726 O O . ASN A 1 96 ? 3.223 -0.089 -17.397 1.00 76.94 96 ASN A O 1
ATOM 730 N N . GLU A 1 97 ? 4.217 -2.072 -17.028 1.00 79.44 9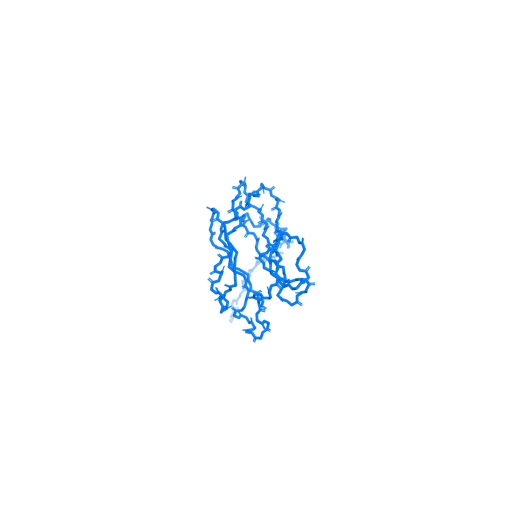7 GLU A N 1
ATOM 731 C CA . GLU A 1 97 ? 3.921 -2.699 -18.323 1.00 79.44 97 GLU A CA 1
ATOM 732 C C . GLU A 1 97 ? 2.694 -3.627 -18.289 1.00 79.44 97 GLU A C 1
ATOM 734 O O . GLU A 1 97 ? 2.094 -3.930 -19.323 1.00 79.44 97 GLU A O 1
ATOM 739 N N . ALA A 1 98 ? 2.246 -4.036 -17.098 1.00 78.56 98 ALA A N 1
ATOM 740 C CA . ALA A 1 98 ? 1.140 -4.981 -16.934 1.00 78.56 98 ALA A CA 1
ATOM 741 C C . ALA A 1 98 ? -0.258 -4.349 -17.128 1.00 78.56 98 ALA A C 1
ATOM 743 O O . ALA A 1 98 ? -1.281 -5.055 -17.130 1.00 78.56 98 ALA A O 1
ATOM 744 N N . GLY A 1 99 ? -0.322 -3.023 -17.299 1.00 80.81 99 GLY A N 1
ATOM 745 C CA . GLY A 1 99 ? -1.554 -2.258 -17.489 1.00 80.81 99 GLY A CA 1
ATOM 746 C C . GLY A 1 99 ? -2.544 -2.483 -16.343 1.00 80.81 99 GLY A C 1
ATOM 747 O O . GLY A 1 99 ? -2.172 -2.502 -15.176 1.00 80.81 99 GLY A O 1
ATOM 748 N N . ARG A 1 100 ? -3.813 -2.765 -16.670 1.00 81.00 100 ARG A N 1
ATOM 749 C CA . ARG A 1 100 ? -4.907 -2.942 -15.685 1.00 81.00 100 ARG A CA 1
ATOM 750 C C . ARG A 1 100 ? -4.755 -4.123 -14.716 1.00 81.00 100 ARG A C 1
ATOM 752 O O . ARG A 1 100 ? -5.646 -4.371 -13.902 1.00 81.00 100 ARG A O 1
ATOM 759 N N . LYS A 1 101 ? -3.711 -4.942 -14.856 1.00 84.69 101 LYS A N 1
ATOM 760 C CA . LYS A 1 101 ? -3.421 -6.047 -13.926 1.00 84.69 101 LYS A CA 1
ATOM 761 C C . LYS A 1 101 ? -2.613 -5.577 -12.720 1.00 84.69 101 LYS A C 1
ATOM 763 O O . LYS A 1 101 ? -2.479 -6.319 -11.749 1.00 84.69 101 LYS A O 1
ATOM 768 N N . GLU A 1 102 ? -2.088 -4.369 -12.804 1.00 88.06 102 GLU A N 1
ATOM 769 C CA . GLU A 1 102 ? -1.155 -3.795 -11.866 1.00 88.06 102 GLU A CA 1
ATOM 770 C C . GLU A 1 102 ? -1.852 -2.992 -10.770 1.00 88.06 102 GLU A C 1
ATOM 772 O O . GLU A 1 102 ? -3.020 -2.630 -10.891 1.00 88.06 102 GLU A O 1
ATOM 777 N N . GLY A 1 103 ? -1.135 -2.736 -9.681 1.00 92.25 103 GLY A N 1
ATOM 778 C CA . GLY A 1 103 ? -1.604 -1.928 -8.564 1.00 92.25 103 GLY A CA 1
ATOM 779 C C . GLY A 1 103 ? -1.318 -2.570 -7.220 1.00 92.25 103 GLY A C 1
ATOM 780 O O . GLY A 1 103 ? -0.552 -3.532 -7.121 1.00 92.25 103 GLY A O 1
ATOM 781 N N . ALA A 1 104 ? -1.957 -2.046 -6.178 1.00 94.81 104 ALA A N 1
ATOM 782 C CA . ALA A 1 104 ? -1.714 -2.442 -4.801 1.00 94.81 104 ALA A CA 1
ATOM 783 C C . ALA A 1 104 ? -2.827 -3.321 -4.246 1.00 94.81 104 ALA A C 1
ATOM 785 O O . ALA A 1 104 ? -4.019 -3.064 -4.416 1.00 94.81 104 ALA A O 1
ATOM 786 N N . ARG A 1 105 ? -2.426 -4.300 -3.440 1.00 95.50 105 ARG A N 1
ATOM 787 C CA . ARG A 1 105 ? -3.281 -4.994 -2.486 1.00 95.50 105 ARG A CA 1
ATOM 788 C C . ARG A 1 105 ? -2.891 -4.583 -1.072 1.00 95.50 105 ARG A C 1
ATOM 790 O O . ARG A 1 105 ? -1.813 -4.903 -0.572 1.00 95.50 105 ARG A O 1
ATOM 797 N N . VAL A 1 106 ? -3.832 -3.955 -0.380 1.00 96.81 106 VAL A N 1
ATOM 798 C CA . VAL A 1 106 ? -3.690 -3.518 1.008 1.00 96.81 106 VAL A CA 1
ATOM 799 C C . VAL A 1 106 ? -4.556 -4.392 1.906 1.00 96.81 106 VAL A C 1
ATOM 801 O O . VAL A 1 106 ? -5.748 -4.582 1.670 1.00 96.81 106 VAL A O 1
ATOM 804 N N . ARG A 1 107 ? -3.976 -4.936 2.976 1.00 97.31 107 ARG A N 1
ATOM 805 C CA . ARG A 1 107 ? -4.724 -5.648 4.022 1.00 97.31 107 ARG A CA 1
ATOM 806 C C . ARG A 1 107 ? -4.810 -4.775 5.258 1.00 97.31 107 ARG A C 1
ATOM 808 O O . ARG A 1 107 ? -3.780 -4.394 5.810 1.00 97.31 107 ARG A O 1
ATOM 815 N N . THR A 1 108 ? -6.022 -4.521 5.730 1.00 96.56 108 THR A N 1
ATOM 816 C CA . THR A 1 108 ? -6.282 -3.779 6.964 1.00 96.56 108 THR A CA 1
ATOM 817 C C . THR A 1 108 ? -6.961 -4.667 8.014 1.00 96.56 108 THR A C 1
ATOM 819 O O . THR A 1 108 ? -7.177 -5.863 7.810 1.00 96.56 108 THR A O 1
ATOM 822 N N . SER A 1 109 ? -7.265 -4.107 9.184 1.00 95.56 109 SER A N 1
ATOM 823 C CA . SER A 1 109 ? -8.068 -4.762 10.222 1.00 95.56 109 SER A CA 1
ATOM 824 C C . SER A 1 109 ? -9.532 -4.956 9.832 1.00 95.56 109 SER A C 1
ATOM 826 O O . SER A 1 109 ? -10.181 -5.794 10.444 1.00 95.56 109 SER A O 1
ATOM 828 N N . VAL A 1 110 ? -10.031 -4.209 8.844 1.00 93.44 110 VAL A N 1
ATOM 829 C CA . VAL A 1 110 ? -11.445 -4.222 8.432 1.00 93.44 110 VAL A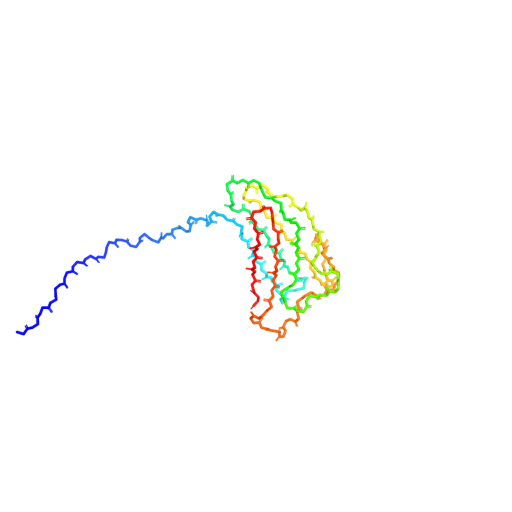 CA 1
ATOM 830 C C . VAL A 1 110 ? -11.675 -4.883 7.071 1.00 93.44 110 VAL A C 1
ATOM 832 O O . VAL A 1 110 ? -12.817 -5.054 6.668 1.00 93.44 110 VAL A O 1
ATOM 835 N N . GLY A 1 111 ? -10.618 -5.274 6.353 1.00 93.38 111 GLY A N 1
ATOM 836 C CA . GLY A 1 111 ? -10.763 -5.954 5.068 1.00 93.38 111 GLY A CA 1
ATOM 837 C C . GLY A 1 111 ? -9.509 -5.937 4.201 1.00 93.38 111 GLY A C 1
ATOM 838 O O . GLY A 1 111 ? -8.450 -5.442 4.591 1.00 93.38 111 GLY A O 1
ATOM 839 N N . GLY A 1 112 ? -9.626 -6.523 3.011 1.00 94.19 112 GLY A N 1
ATOM 840 C CA . GLY A 1 112 ? -8.650 -6.366 1.937 1.00 94.19 112 GLY A CA 1
ATOM 841 C C . GLY A 1 112 ? -9.166 -5.372 0.907 1.00 94.19 112 GLY A C 1
ATOM 842 O O . GLY A 1 112 ? -10.311 -5.486 0.487 1.00 94.19 112 GLY A O 1
ATOM 843 N N . PHE A 1 113 ? -8.311 -4.446 0.499 1.00 95.31 113 PHE A N 1
ATOM 844 C CA . PHE A 1 113 ? -8.614 -3.396 -0.463 1.00 95.31 113 PHE A CA 1
ATOM 845 C C . PHE A 1 113 ? -7.607 -3.464 -1.599 1.00 95.31 113 PHE A C 1
ATOM 847 O O . PHE A 1 113 ? -6.452 -3.854 -1.401 1.00 95.31 113 PHE A O 1
ATOM 854 N N . VAL A 1 114 ? -8.076 -3.152 -2.796 1.00 93.00 114 VAL A N 1
ATOM 855 C CA . VAL A 1 114 ? -7.299 -3.240 -4.021 1.00 93.00 114 VAL A CA 1
ATOM 856 C C . VAL A 1 114 ? -7.536 -1.965 -4.800 1.00 93.00 114 VAL A C 1
ATOM 858 O O . VAL A 1 114 ? -8.688 -1.576 -4.965 1.00 93.00 114 VAL A O 1
ATOM 861 N N . ASP A 1 115 ? -6.457 -1.363 -5.277 1.00 93.38 115 ASP A N 1
ATOM 862 C CA . ASP A 1 115 ? -6.523 -0.308 -6.280 1.00 93.38 115 ASP A CA 1
ATOM 863 C C . ASP A 1 115 ? -5.577 -0.645 -7.425 1.00 93.38 115 ASP A C 1
ATOM 865 O O . ASP A 1 115 ? -4.565 -1.321 -7.212 1.00 93.38 115 ASP A O 1
ATOM 869 N N . ARG A 1 116 ? -5.949 -0.237 -8.636 1.00 91.88 116 ARG A N 1
ATOM 870 C CA . ARG A 1 116 ? -5.250 -0.611 -9.863 1.00 91.88 116 ARG A CA 1
ATOM 871 C C . ARG A 1 116 ? -4.635 0.598 -10.545 1.00 91.88 116 ARG A C 1
ATOM 873 O O . ARG A 1 116 ? -5.196 1.688 -10.500 1.00 91.88 116 ARG A O 1
ATOM 880 N N . CYS A 1 117 ? -3.518 0.345 -11.212 1.00 84.94 117 CYS A N 1
ATOM 881 C CA . CYS A 1 117 ? -3.049 1.177 -12.310 1.00 84.94 117 CYS A CA 1
ATOM 882 C C . CYS A 1 117 ? -3.880 0.832 -13.580 1.00 84.94 117 CYS A C 1
ATOM 884 O O . CYS A 1 117 ? -3.937 1.678 -14.490 1.00 84.94 117 CYS A O 1
#

Secondary structure (DSSP, 8-state):
--------------------SSEEEEEESSSSSEEEEEEE-SSS-EEEEEEEESSS--TTPSEEEEEEE-TT-EEEEEESTT--SSEEESS----SSSGGG-EEEEEESS-EEEEE-

Mean predicted aligned error: 9.37 Å

Sequence (117 aa):
MLALALTSGMGGISPRPAEAAGVNVSVACKSNPEKTRVENNTNGRITVKKVGSIHQPRSNEPFRVNVRLGRGQSVTFESGYDANSRTLTRQYIYDNEAGRKEGARVRTSVGGFVDRC

Solvent-accessible surface area (backbone atoms only — not comparable to full-atom values): 6852 Å² total; per-residue (Å²): 134,86,88,82,88,84,85,89,82,76,79,87,72,67,74,68,74,67,69,68,73,30,76,49,60,48,60,38,63,90,44,87,33,22,38,41,37,42,34,27,48,29,98,50,72,44,33,42,42,32,43,30,39,62,44,85,58,52,96,76,51,60,38,79,67,67,44,75,31,48,58,77,30,71,49,61,36,15,22,11,78,69,32,81,50,64,55,77,39,64,50,71,63,58,83,81,74,64,48,81,59,27,34,39,38,37,34,41,74,86,48,77,48,73,29,63,88